Protein AF-A0A7W3ZQZ6-F1 (afdb_monomer)

Nearest PDB structures (foldseek):
  6i2p-assembly1_D  TM=9.157E-01  e=4.008E-05  Mycobacterium tuberculosis H37Rv
  8p5x-assembly1_G  TM=9.251E-01  e=1.277E-04  Corynebacterium glutamicum ATCC 13032
  3poa-assembly1_A  TM=8.250E-01  e=8.212E-05  Mycobacterium tuberculosis
  3oun-assembly1_A  TM=9.123E-01  e=4.069E-04  Mycobacterium tuberculosis H37Rv
  6ccd-assembly1_A  TM=8.185E-01  e=4.300E-04  Mycobacterium tuberculosis H37Rv

Sequence (130 aa):
IRGIHVNGRPVRRMALLRAGDAVYVDGVEMVLQGEVESLLQAPAPKNEDGSDEQQRLLRGVGGLHHGRSFTLSQARLIGRGNEADIAIDDPAFAEQHARVEVHGERVLLRDLGSADGTRVNGMAVRHCWL

Mean predicted aligned error: 6.52 Å

Radius of gyration: 17.28 Å; Cα contacts (8 Å, |Δi|>4): 259; chains: 1; bounding box: 34×30×50 Å

pLDDT: mean 89.2, std 10.04, range [53.06, 98.12]

Secondary structure (DSSP, 8-state):
--S-EETTEEPSS-----TT-EEEETTEEEEPPPP-EEESSPPPPP----------EEE--SGGGTT-EEE-SS-EEEESSTT-SEE---TTS-TT-EEEEEETTEEEEEE-S-SS-EEETTEEESEEE-

Organism: NCBI:txid2213162

Foldseek 3Di:
DAAKAWPNHGDPDDDDDFQQIWIDHPNDTDGHFDDFAADPDDDDDDPDPPPPVDWDWDQDCDDPRRGPIDTQPDKFFEFCAPPGPHHDVDPQTHNGAWIWHDDDPWIKIAGPPRPVADDDSNDGHHITID

Structure (mmCIF, N/CA/C/O backbone):
data_AF-A0A7W3ZQZ6-F1
#
_entry.id   AF-A0A7W3ZQZ6-F1
#
loop_
_atom_site.group_PDB
_atom_site.id
_atom_site.type_symbol
_atom_site.label_atom_id
_atom_site.label_alt_id
_atom_site.label_comp_id
_atom_site.label_asym_id
_atom_site.label_entity_id
_atom_site.label_seq_id
_atom_site.pdbx_PDB_ins_code
_atom_site.Cartn_x
_atom_site.Cartn_y
_atom_site.Cartn_z
_atom_site.occupancy
_atom_site.B_iso_or_equiv
_atom_site.auth_seq_id
_atom_site.auth_comp_id
_atom_site.auth_asym_id
_atom_site.auth_atom_id
_atom_site.pdbx_PDB_model_num
ATOM 1 N N . ILE A 1 1 ? 11.567 -4.544 -29.308 1.00 57.59 1 ILE A N 1
ATOM 2 C CA . ILE A 1 1 ? 10.760 -5.767 -29.074 1.00 57.59 1 ILE A CA 1
ATOM 3 C C . ILE A 1 1 ? 9.407 -5.532 -29.742 1.00 57.59 1 ILE A C 1
ATOM 5 O O . ILE A 1 1 ? 8.782 -4.535 -29.417 1.00 57.59 1 ILE A O 1
ATOM 9 N N . ARG A 1 2 ? 9.008 -6.339 -30.736 1.00 76.31 2 ARG A N 1
ATOM 10 C CA . ARG A 1 2 ? 7.692 -6.215 -31.399 1.00 76.31 2 ARG A CA 1
ATOM 11 C C . ARG A 1 2 ? 6.703 -7.157 -30.708 1.00 76.31 2 ARG A C 1
ATOM 13 O O . ARG A 1 2 ? 7.053 -8.314 -30.490 1.00 76.31 2 ARG A O 1
ATOM 20 N N . GLY A 1 3 ? 5.510 -6.674 -30.368 1.00 88.00 3 GLY A N 1
ATOM 21 C CA . GLY A 1 3 ? 4.457 -7.458 -29.710 1.00 88.00 3 GLY A CA 1
ATOM 22 C C . GLY A 1 3 ? 4.036 -6.922 -28.339 1.00 88.00 3 GLY A C 1
ATOM 23 O O . GLY A 1 3 ? 4.711 -6.081 -27.747 1.00 88.00 3 GLY A O 1
ATOM 24 N N . ILE A 1 4 ? 2.906 -7.427 -27.840 1.00 94.44 4 ILE A N 1
ATOM 25 C CA . ILE A 1 4 ? 2.294 -6.991 -26.579 1.00 94.44 4 ILE A CA 1
ATOM 26 C C . ILE A 1 4 ? 2.918 -7.750 -25.405 1.00 94.44 4 ILE A C 1
ATOM 28 O O . ILE A 1 4 ? 3.015 -8.978 -25.448 1.00 94.44 4 ILE A O 1
ATOM 32 N N . HIS A 1 5 ? 3.312 -7.038 -24.349 1.00 95.12 5 HIS A N 1
ATOM 33 C CA . HIS A 1 5 ? 3.843 -7.634 -23.118 1.00 95.12 5 HIS A CA 1
ATOM 34 C C . HIS A 1 5 ? 3.102 -7.096 -21.896 1.00 95.12 5 HIS A C 1
ATOM 36 O O . HIS A 1 5 ? 2.696 -5.942 -21.889 1.00 95.12 5 HIS A O 1
ATOM 42 N N . VAL A 1 6 ? 2.962 -7.916 -20.856 1.00 95.69 6 VAL A N 1
ATOM 43 C CA . VAL A 1 6 ? 2.450 -7.514 -19.539 1.00 95.69 6 VAL A CA 1
ATOM 44 C C . VAL A 1 6 ? 3.504 -7.871 -18.501 1.00 95.69 6 VAL A C 1
ATOM 46 O O . VAL A 1 6 ? 3.885 -9.040 -18.396 1.00 95.69 6 VAL A O 1
ATOM 49 N N . ASN A 1 7 ? 4.016 -6.880 -17.769 1.00 91.81 7 ASN A N 1
ATOM 50 C CA . ASN A 1 7 ? 5.105 -7.038 -16.795 1.00 91.81 7 ASN A CA 1
ATOM 51 C C . ASN A 1 7 ? 6.301 -7.818 -17.387 1.00 91.81 7 ASN A C 1
ATOM 53 O O . ASN A 1 7 ? 6.812 -8.770 -16.795 1.00 91.81 7 ASN A O 1
ATOM 57 N N . GLY A 1 8 ? 6.674 -7.484 -18.629 1.00 90.56 8 GLY A N 1
ATOM 58 C CA . GLY A 1 8 ? 7.753 -8.138 -19.380 1.00 90.56 8 GLY A CA 1
ATOM 59 C C . GLY A 1 8 ? 7.417 -9.515 -19.975 1.00 90.56 8 GLY A C 1
ATOM 60 O O . GLY A 1 8 ? 8.221 -10.059 -20.730 1.00 90.56 8 GLY A O 1
ATOM 61 N N . ARG A 1 9 ? 6.239 -10.092 -19.696 1.00 93.56 9 ARG A N 1
ATOM 62 C CA . ARG A 1 9 ? 5.814 -11.391 -20.249 1.00 93.56 9 ARG A CA 1
ATOM 63 C C . ARG A 1 9 ? 5.025 -11.207 -21.551 1.00 93.56 9 ARG A C 1
ATOM 65 O O . ARG A 1 9 ? 4.071 -10.433 -21.556 1.00 93.56 9 ARG A O 1
ATOM 72 N N . PRO A 1 10 ? 5.356 -11.920 -22.644 1.00 94.81 10 PRO A N 1
ATOM 73 C CA . PRO A 1 10 ? 4.657 -11.767 -23.918 1.00 94.81 10 PRO A CA 1
ATOM 74 C C . PRO A 1 10 ? 3.211 -12.276 -23.840 1.00 94.81 10 PRO A C 1
ATOM 76 O O . PRO A 1 10 ? 2.951 -13.379 -23.351 1.00 94.81 10 PRO A O 1
ATOM 79 N N . VAL A 1 11 ? 2.272 -11.503 -24.384 1.00 95.44 11 VAL A N 1
ATOM 80 C CA . VAL A 1 11 ? 0.854 -11.867 -24.488 1.00 95.44 11 VAL A CA 1
ATOM 81 C C . VAL A 1 11 ? 0.584 -12.462 -25.866 1.00 95.44 11 VAL A C 1
ATOM 83 O O . VAL A 1 11 ? 0.715 -11.788 -26.882 1.00 95.44 11 VAL A O 1
ATOM 86 N N . ARG A 1 12 ? 0.188 -13.740 -25.912 1.00 92.81 12 ARG A N 1
ATOM 87 C CA . ARG A 1 12 ? -0.085 -14.453 -27.178 1.00 92.81 12 ARG A CA 1
ATOM 88 C C . ARG A 1 12 ? -1.542 -14.383 -27.638 1.00 92.81 12 ARG A C 1
ATOM 90 O O . ARG A 1 12 ? -1.806 -14.565 -28.820 1.00 92.81 12 ARG A O 1
ATOM 97 N N . ARG A 1 13 ? -2.484 -14.185 -26.711 1.00 93.44 13 ARG A N 1
ATOM 98 C CA . ARG A 1 13 ? -3.924 -14.129 -27.012 1.00 93.44 13 ARG A CA 1
ATOM 99 C C . ARG A 1 13 ? -4.668 -13.220 -26.042 1.00 93.44 13 ARG A C 1
ATOM 101 O O . ARG A 1 13 ? -5.139 -12.166 -26.436 1.00 93.44 13 ARG A O 1
ATOM 108 N N . MET A 1 14 ? -4.761 -13.629 -24.779 1.00 94.06 14 MET A N 1
ATOM 109 C CA . MET A 1 14 ? -5.400 -12.863 -23.710 1.00 94.06 14 MET A CA 1
ATOM 110 C C . MET A 1 14 ? -4.522 -12.899 -22.465 1.00 94.06 14 MET A C 1
ATOM 112 O O . MET A 1 14 ? -3.839 -13.893 -22.212 1.00 94.06 14 MET A O 1
ATOM 116 N N . ALA A 1 15 ? -4.568 -11.819 -21.697 1.00 92.75 15 ALA A N 1
ATOM 117 C CA . ALA A 1 15 ? -3.988 -11.722 -20.370 1.00 92.75 15 ALA A CA 1
ATOM 118 C C . ALA A 1 15 ? -5.034 -11.093 -19.446 1.00 92.75 15 ALA A C 1
ATOM 120 O O . ALA A 1 15 ? -5.720 -10.152 -19.843 1.00 92.75 15 ALA A O 1
ATOM 121 N N . LEU A 1 16 ? -5.174 -11.633 -18.236 1.00 93.06 16 LEU A N 1
ATOM 122 C CA . LEU A 1 16 ? -5.940 -10.975 -17.186 1.00 93.06 16 LEU A CA 1
ATOM 123 C C . LEU A 1 16 ? -5.085 -9.834 -16.643 1.00 93.06 16 LEU A C 1
ATOM 125 O O . LEU A 1 16 ? -3.967 -10.090 -16.197 1.00 93.06 16 LEU A O 1
ATOM 129 N N . LEU A 1 17 ? -5.617 -8.617 -16.679 1.00 91.62 17 LEU A N 1
ATOM 130 C CA . LEU A 1 17 ? -4.938 -7.446 -16.146 1.00 91.62 17 LEU A CA 1
ATOM 131 C C . LEU A 1 17 ? -5.439 -7.115 -14.744 1.00 91.62 17 LEU A C 1
ATOM 133 O O . LEU A 1 17 ? -6.601 -7.345 -14.401 1.00 91.62 17 LEU A O 1
ATOM 137 N N . ARG A 1 18 ? -4.547 -6.547 -13.946 1.00 88.00 18 ARG A N 1
ATOM 138 C CA . ARG A 1 18 ? -4.819 -5.963 -12.638 1.00 88.00 18 ARG A CA 1
ATOM 139 C C . ARG A 1 18 ? -4.283 -4.542 -12.613 1.00 88.00 18 ARG A C 1
ATOM 141 O O . ARG A 1 18 ? -3.339 -4.204 -13.323 1.00 88.00 18 ARG A O 1
ATOM 148 N N . ALA A 1 19 ? -4.878 -3.712 -11.768 1.00 87.94 19 ALA A N 1
ATOM 149 C CA . ALA A 1 19 ? -4.325 -2.399 -11.501 1.00 87.94 19 ALA A CA 1
ATOM 150 C C . ALA A 1 19 ? -2.863 -2.523 -11.028 1.00 87.94 19 ALA A C 1
ATOM 152 O O . ALA A 1 19 ? -2.543 -3.364 -10.188 1.00 87.94 19 ALA A O 1
ATOM 153 N N . GLY A 1 20 ? -1.985 -1.701 -11.594 1.00 83.69 20 GLY A N 1
ATOM 154 C CA . GLY A 1 20 ? -0.536 -1.768 -11.438 1.00 83.69 20 GLY A CA 1
ATOM 155 C C . GLY A 1 20 ? 0.199 -2.524 -12.551 1.00 83.69 20 GLY A C 1
ATOM 156 O O . GLY A 1 20 ? 1.414 -2.373 -12.641 1.00 83.69 20 GLY A O 1
ATOM 157 N N . ASP A 1 21 ? -0.488 -3.287 -13.410 1.00 91.75 21 ASP A N 1
ATOM 158 C CA . ASP A 1 21 ? 0.173 -3.988 -14.517 1.00 91.75 21 ASP A CA 1
ATOM 159 C C . ASP A 1 21 ? 0.740 -3.008 -15.554 1.00 91.75 21 ASP A C 1
ATOM 161 O O . ASP A 1 21 ? 0.033 -2.125 -16.049 1.00 91.75 21 ASP A O 1
ATOM 165 N N . ALA A 1 22 ? 2.007 -3.207 -15.925 1.00 92.69 22 ALA A N 1
ATOM 166 C CA . ALA A 1 22 ? 2.663 -2.503 -17.021 1.00 92.69 22 ALA A CA 1
ATOM 167 C C . ALA A 1 22 ? 2.439 -3.257 -18.338 1.00 92.69 22 ALA A C 1
ATOM 169 O O . ALA A 1 22 ? 2.895 -4.391 -18.514 1.00 92.69 22 ALA A O 1
ATOM 170 N N . VAL A 1 23 ? 1.733 -2.624 -19.270 1.00 95.69 23 VAL A N 1
ATOM 171 C CA . VAL A 1 23 ? 1.433 -3.128 -20.609 1.00 95.69 23 VAL A CA 1
ATOM 172 C C . VAL A 1 23 ? 2.333 -2.428 -21.619 1.00 95.69 23 VAL A C 1
ATOM 174 O O . VAL A 1 23 ? 2.274 -1.213 -21.780 1.00 95.69 23 VAL A O 1
ATOM 177 N N . TYR A 1 24 ? 3.133 -3.200 -22.345 1.00 95.62 24 TYR A N 1
ATOM 178 C CA . TYR A 1 24 ? 3.987 -2.693 -23.413 1.00 95.62 24 TYR A CA 1
ATOM 179 C C . TYR A 1 24 ? 3.392 -3.024 -24.775 1.00 95.62 24 TYR A C 1
ATOM 181 O O . TYR A 1 24 ? 3.132 -4.196 -25.061 1.00 95.62 24 TYR A O 1
ATOM 189 N N . VAL A 1 25 ? 3.235 -2.015 -25.630 1.00 94.38 25 VAL A N 1
ATOM 190 C CA . VAL A 1 25 ? 2.761 -2.152 -27.014 1.00 94.38 25 VAL A CA 1
ATOM 191 C C . VAL A 1 25 ? 3.610 -1.257 -27.909 1.00 94.38 25 VAL A C 1
ATOM 193 O O . VAL A 1 25 ? 3.663 -0.052 -27.703 1.00 94.38 25 VAL A O 1
ATOM 196 N N . ASP A 1 26 ? 4.305 -1.847 -28.882 1.00 88.56 26 ASP A N 1
ATOM 197 C CA . ASP A 1 26 ? 5.079 -1.127 -29.908 1.00 88.56 26 ASP A CA 1
ATOM 198 C C . ASP A 1 26 ? 6.031 -0.036 -29.377 1.00 88.56 26 ASP A C 1
ATOM 200 O O . ASP A 1 26 ? 6.231 1.008 -29.990 1.00 88.56 26 ASP A O 1
ATO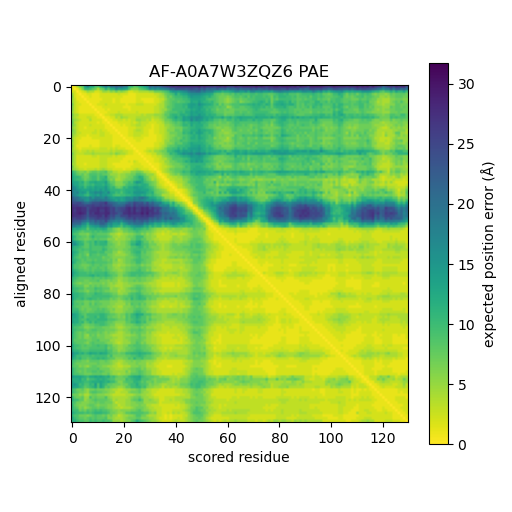M 204 N N . GLY A 1 27 ? 6.669 -0.306 -28.236 1.00 86.69 27 GLY A N 1
ATOM 205 C CA . GLY A 1 27 ? 7.623 0.608 -27.600 1.00 86.69 27 GLY A CA 1
ATOM 206 C C . GLY A 1 27 ? 6.993 1.631 -26.653 1.00 86.69 27 GLY A C 1
ATOM 207 O O . GLY A 1 27 ? 7.729 2.365 -26.004 1.00 86.69 27 GLY A O 1
ATOM 208 N N . VAL A 1 28 ? 5.665 1.647 -26.527 1.00 93.12 28 VAL A N 1
ATOM 209 C CA . VAL A 1 28 ? 4.945 2.424 -25.516 1.00 93.12 28 VAL A CA 1
ATOM 210 C C . VAL A 1 28 ? 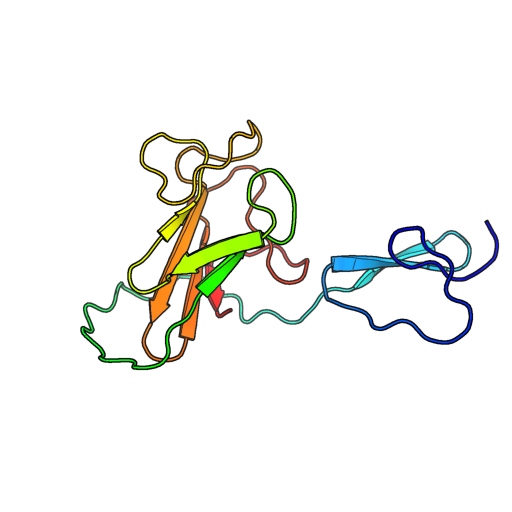4.687 1.548 -24.299 1.00 93.12 28 VAL A C 1
ATOM 212 O O . VAL A 1 28 ? 4.195 0.427 -24.427 1.00 93.12 28 VAL A O 1
ATOM 215 N N . GLU A 1 29 ? 4.997 2.075 -23.120 1.00 93.81 29 GLU A N 1
ATOM 216 C CA . GLU A 1 29 ? 4.601 1.504 -21.838 1.00 93.81 29 GLU A CA 1
ATOM 217 C C . GLU A 1 29 ? 3.360 2.233 -21.315 1.00 93.81 29 GLU A C 1
ATOM 219 O O . GLU A 1 29 ? 3.337 3.460 -21.231 1.00 93.81 29 GLU A O 1
ATOM 224 N N . MET A 1 30 ? 2.323 1.477 -20.965 1.00 94.56 30 MET A N 1
ATOM 225 C CA . MET A 1 30 ? 1.104 1.961 -20.324 1.00 94.56 30 MET A CA 1
ATOM 226 C C . MET A 1 30 ? 0.931 1.227 -19.000 1.00 94.56 30 MET A C 1
ATOM 228 O O . MET A 1 30 ? 1.007 0.004 -18.963 1.00 94.56 30 MET A O 1
ATOM 232 N N . VAL A 1 31 ? 0.648 1.946 -17.919 1.00 91.44 31 VAL A N 1
ATOM 233 C CA . VAL A 1 31 ? 0.340 1.327 -16.624 1.00 91.44 31 VAL A CA 1
ATOM 234 C C . VAL A 1 31 ? -1.167 1.323 -16.434 1.00 91.44 31 VAL A C 1
ATOM 236 O O . VAL A 1 31 ? -1.798 2.380 -16.482 1.00 91.44 31 VAL A O 1
ATOM 239 N N . LEU A 1 32 ? -1.752 0.148 -16.204 1.00 90.44 32 LEU A N 1
ATOM 240 C CA . LEU A 1 32 ? -3.170 0.052 -15.886 1.00 90.44 32 LEU A CA 1
ATOM 241 C C . LEU A 1 32 ? -3.404 0.606 -14.480 1.00 90.44 32 LEU A C 1
ATOM 243 O O . LEU A 1 32 ? -2.918 0.048 -13.500 1.00 90.44 32 LEU A O 1
ATOM 247 N N . GLN A 1 33 ? -4.166 1.686 -14.367 1.00 88.88 33 GLN A N 1
ATOM 248 C CA . GLN A 1 33 ? -4.625 2.207 -13.081 1.00 88.88 33 GLN A CA 1
ATOM 249 C C . GLN A 1 33 ? -6.054 1.732 -12.826 1.00 88.88 33 GLN A C 1
ATOM 251 O O . GLN A 1 33 ? -6.873 1.692 -13.744 1.00 88.88 33 GLN A O 1
ATOM 256 N N . GLY A 1 34 ? -6.336 1.322 -11.592 1.00 84.38 34 GLY A N 1
ATOM 257 C CA . GLY A 1 34 ? -7.699 1.028 -11.158 1.00 84.38 34 GLY A CA 1
ATOM 258 C C . GLY A 1 34 ? -8.360 2.263 -10.562 1.00 84.38 34 GLY A C 1
ATOM 259 O O . GLY A 1 34 ? -7.694 3.243 -10.237 1.00 84.38 34 GLY A O 1
ATOM 260 N N . GLU A 1 35 ? -9.673 2.194 -10.385 1.00 84.75 35 GLU A N 1
ATOM 261 C CA . GLU A 1 35 ? -10.410 3.218 -9.654 1.00 84.75 35 GLU A CA 1
ATOM 262 C C . GLU A 1 35 ? -10.104 3.118 -8.152 1.00 84.75 35 GLU A C 1
ATOM 264 O O . GLU A 1 35 ? -9.877 2.028 -7.611 1.00 84.75 35 GLU A O 1
ATOM 269 N N . VAL A 1 36 ? -10.054 4.270 -7.486 1.00 86.19 36 VAL A N 1
ATOM 270 C CA . VAL A 1 36 ? -9.902 4.372 -6.034 1.00 86.19 36 VAL A CA 1
ATOM 271 C C . VAL A 1 36 ? -10.796 5.496 -5.542 1.00 86.19 36 VAL A C 1
ATOM 273 O O . VAL A 1 36 ? -10.702 6.628 -6.021 1.00 86.19 36 VAL A O 1
ATOM 276 N N . GLU A 1 37 ? -11.617 5.199 -4.540 1.00 89.75 37 GLU A N 1
ATOM 277 C CA . GLU A 1 37 ? -12.405 6.204 -3.832 1.00 89.75 37 GLU A CA 1
ATOM 278 C C . GLU A 1 37 ? -11.496 6.960 -2.850 1.00 89.75 37 GLU A C 1
ATOM 280 O O . GLU A 1 37 ? -11.401 6.647 -1.659 1.00 89.75 37 GLU A O 1
ATOM 285 N N . SER A 1 38 ? -10.744 7.917 -3.397 1.00 86.62 38 SER A N 1
ATOM 286 C CA . SER A 1 38 ? -9.823 8.772 -2.648 1.00 86.62 38 SER A CA 1
ATOM 287 C C . SER A 1 38 ? -10.578 9.805 -1.812 1.00 86.62 38 SER A C 1
ATOM 289 O O . SER A 1 38 ? -11.597 10.354 -2.230 1.00 86.62 38 SER A O 1
ATOM 291 N N . LEU A 1 39 ? -10.049 10.099 -0.630 1.00 86.62 39 LEU A N 1
ATOM 292 C CA . LEU A 1 39 ? -10.611 11.027 0.339 1.00 86.62 39 LEU A CA 1
ATOM 293 C C . LEU A 1 39 ? -9.616 12.161 0.591 1.00 86.62 39 LEU A C 1
ATOM 295 O O . LEU A 1 39 ? -8.444 11.928 0.891 1.00 86.62 39 LEU A O 1
ATOM 299 N N . LEU A 1 40 ? -10.096 13.405 0.532 1.00 83.56 40 LEU A N 1
ATOM 300 C CA . LEU A 1 40 ? -9.286 14.580 0.881 1.00 83.56 40 LEU A CA 1
ATOM 301 C C . LEU A 1 40 ? -8.910 14.589 2.368 1.00 83.56 40 LEU A C 1
ATOM 303 O O . LEU A 1 40 ? -7.803 14.983 2.732 1.00 83.56 40 LEU A O 1
ATOM 307 N N . GLN A 1 41 ? -9.830 14.133 3.217 1.00 83.25 41 GLN A N 1
ATOM 308 C CA . GLN A 1 41 ? -9.646 14.014 4.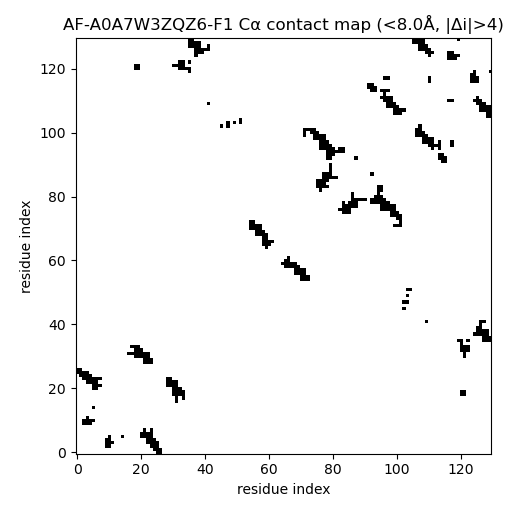654 1.00 83.25 41 GLN A CA 1
ATOM 309 C C . GLN A 1 41 ? -10.203 12.673 5.115 1.00 83.25 41 GLN A C 1
ATOM 311 O O . GLN A 1 41 ? -11.305 12.279 4.733 1.00 83.25 41 GLN A O 1
ATOM 316 N N . ALA A 1 42 ? -9.432 11.966 5.933 1.00 81.19 42 ALA A N 1
ATOM 317 C CA . ALA A 1 42 ? -9.892 10.714 6.497 1.00 81.19 42 ALA A CA 1
ATOM 318 C C . ALA A 1 42 ? -10.993 10.965 7.550 1.00 81.19 42 ALA A C 1
ATOM 320 O O . ALA A 1 42 ? -10.875 11.917 8.330 1.00 81.19 42 ALA A O 1
ATOM 321 N N . PRO A 1 43 ? -12.031 10.111 7.619 1.00 83.00 43 PRO A N 1
ATOM 322 C CA . PRO A 1 43 ? -13.061 10.199 8.646 1.00 83.00 43 PRO A CA 1
ATOM 323 C C . PRO A 1 43 ? -12.458 10.208 10.054 1.00 83.00 43 PRO A C 1
ATOM 325 O O . PRO A 1 43 ? -11.392 9.621 10.299 1.00 83.00 43 PRO A O 1
ATOM 328 N N . ALA A 1 44 ? -13.153 10.847 10.997 1.00 78.12 44 ALA A N 1
ATOM 329 C CA . ALA A 1 44 ? -12.810 10.727 12.409 1.00 78.12 44 ALA A CA 1
ATOM 330 C C . ALA A 1 44 ? -12.774 9.238 12.810 1.00 78.12 44 ALA A C 1
ATOM 332 O O . ALA A 1 44 ? -13.550 8.447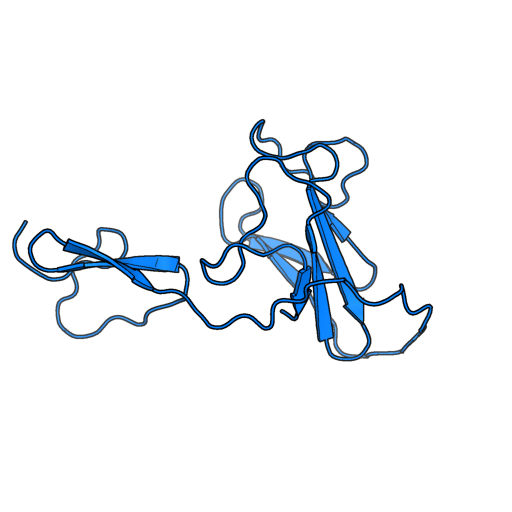 12.264 1.00 78.12 44 ALA A O 1
ATOM 333 N N . PRO A 1 45 ? -11.868 8.828 13.714 1.00 68.75 45 PRO A N 1
ATOM 334 C CA . PRO A 1 45 ? -11.874 7.464 14.224 1.00 68.75 45 PRO A CA 1
ATOM 335 C C . PRO A 1 45 ? -13.248 7.172 14.834 1.00 68.75 45 PRO A C 1
ATOM 337 O O . PRO A 1 45 ? -13.707 7.887 15.726 1.00 68.75 45 PRO A O 1
ATOM 340 N N . LYS A 1 46 ? -13.925 6.147 14.318 1.00 66.06 46 LYS A N 1
ATOM 341 C CA . LYS A 1 46 ? -15.144 5.627 14.925 1.00 66.06 46 LYS A CA 1
ATOM 342 C C . LYS A 1 46 ? -14.736 4.638 16.009 1.00 66.06 46 LYS A C 1
ATOM 344 O O . LYS A 1 46 ? -14.141 3.608 15.708 1.00 66.06 46 LYS A O 1
ATOM 349 N N . ASN A 1 47 ? -15.075 4.947 17.258 1.00 56.66 47 ASN A N 1
ATOM 350 C CA . ASN A 1 47 ? -15.072 3.978 18.353 1.00 56.66 47 ASN A CA 1
ATOM 351 C C . ASN A 1 47 ? -16.321 3.101 18.203 1.00 56.66 47 ASN A C 1
ATOM 353 O O . ASN A 1 47 ? -17.260 3.208 18.985 1.00 56.66 47 ASN A O 1
ATOM 357 N N . GLU A 1 48 ? -16.399 2.335 17.123 1.00 58.19 48 GLU A N 1
ATOM 358 C CA . GLU A 1 48 ? -17.479 1.378 16.932 1.00 58.19 48 GLU A CA 1
ATOM 359 C C . GLU A 1 48 ? -16.883 -0.008 17.163 1.00 58.19 48 GLU A C 1
ATOM 361 O O . GLU A 1 48 ? -16.207 -0.552 16.291 1.00 58.19 48 GLU A O 1
ATOM 366 N N . ASP A 1 49 ? -17.155 -0.569 18.347 1.00 53.38 49 ASP A N 1
ATOM 367 C CA . ASP A 1 49 ? -17.133 -2.013 18.608 1.00 53.38 49 ASP A CA 1
ATOM 368 C C . ASP A 1 49 ? -18.252 -2.662 17.771 1.00 53.38 49 ASP A C 1
ATOM 370 O O . ASP A 1 49 ? -19.248 -3.178 18.274 1.00 53.38 49 ASP A O 1
ATOM 374 N N . GLY A 1 50 ? -18.151 -2.538 16.449 1.00 53.19 50 GLY A N 1
ATOM 375 C CA . GLY A 1 50 ? -18.998 -3.252 15.518 1.00 53.19 50 GLY A CA 1
ATOM 376 C C . GLY A 1 50 ? -18.498 -4.682 15.473 1.00 53.19 50 GLY A C 1
ATOM 377 O O . GLY A 1 50 ? -17.377 -4.925 15.030 1.00 53.19 50 GLY A O 1
ATOM 378 N N . SER A 1 51 ? -19.319 -5.625 15.931 1.00 53.06 51 SER A N 1
ATOM 379 C CA . SER A 1 51 ? -19.129 -7.057 15.706 1.00 53.06 51 SER A CA 1
ATOM 380 C C . SER A 1 51 ? -19.306 -7.363 14.215 1.00 53.06 51 SER A C 1
ATOM 382 O O . SER A 1 51 ? -20.283 -7.989 13.810 1.00 53.06 51 SER A O 1
ATOM 384 N N . ASP A 1 52 ? -18.410 -6.852 13.377 1.00 56.72 52 ASP A N 1
ATOM 385 C CA . ASP A 1 52 ? -18.334 -7.261 11.987 1.00 56.72 52 ASP A CA 1
ATOM 386 C C . ASP A 1 52 ? -17.728 -8.672 12.002 1.00 56.72 52 ASP A C 1
ATOM 388 O O . ASP A 1 52 ? -16.526 -8.859 12.205 1.00 56.72 52 ASP A O 1
ATOM 392 N N . GLU A 1 53 ? -18.583 -9.693 11.882 1.00 63.19 53 GLU A N 1
ATOM 393 C CA . GLU A 1 53 ? -18.168 -11.104 11.809 1.00 63.19 53 GLU A CA 1
ATOM 394 C C . GLU A 1 53 ? -17.263 -11.365 10.590 1.00 63.19 53 GLU A C 1
ATOM 396 O O . GLU A 1 53 ? -16.582 -12.393 10.503 1.00 63.19 53 GLU A O 1
ATOM 401 N N . GLN A 1 54 ? -17.220 -10.417 9.647 1.00 74.00 54 GLN A N 1
ATOM 402 C CA . GLN A 1 54 ? -16.394 -10.471 8.459 1.00 74.00 54 GLN A CA 1
ATOM 403 C C . GLN A 1 54 ? -14.909 -10.281 8.812 1.00 74.00 54 GLN A C 1
ATOM 405 O O . GLN A 1 54 ? -14.367 -9.174 8.843 1.00 74.00 54 GLN A O 1
ATOM 410 N N . GLN A 1 55 ? -14.195 -11.390 9.011 1.00 82.12 55 GLN A N 1
ATOM 411 C CA . GLN A 1 55 ? -12.743 -11.353 9.170 1.00 82.12 55 GLN A CA 1
ATOM 412 C C . GLN A 1 55 ? -12.063 -10.877 7.879 1.00 82.12 55 GLN A C 1
ATOM 414 O O . GLN A 1 55 ? -11.957 -11.611 6.895 1.00 82.12 55 GLN A O 1
ATOM 419 N N . ARG A 1 56 ? -11.559 -9.639 7.893 1.00 91.06 56 ARG A N 1
ATOM 420 C CA . ARG A 1 56 ? -10.713 -9.089 6.827 1.00 91.06 56 ARG A CA 1
ATOM 421 C C . ARG A 1 56 ? -9.239 -9.324 7.138 1.00 91.06 56 ARG A C 1
ATOM 423 O O . ARG A 1 56 ? -8.794 -9.213 8.283 1.00 91.06 56 ARG A O 1
ATOM 430 N N . LEU A 1 57 ? -8.468 -9.622 6.097 1.00 94.81 57 LEU A N 1
ATOM 431 C CA . LEU A 1 57 ? -7.028 -9.834 6.190 1.00 94.81 57 LEU A CA 1
ATOM 432 C C . LEU A 1 57 ? -6.284 -9.046 5.116 1.00 94.81 57 LEU A C 1
ATOM 434 O O . LEU A 1 57 ? -6.738 -8.939 3.979 1.00 94.81 57 LEU A O 1
ATOM 438 N N . LEU A 1 58 ? -5.113 -8.538 5.484 1.00 95.75 58 LEU A N 1
ATOM 439 C CA . LEU A 1 58 ? -4.135 -7.973 4.566 1.00 95.75 58 LEU A CA 1
ATOM 440 C C . LEU A 1 58 ? -3.079 -9.038 4.269 1.00 95.75 58 LEU A C 1
ATOM 442 O O . LEU A 1 58 ? -2.420 -9.528 5.187 1.00 95.75 58 LEU A O 1
ATOM 446 N N . ARG A 1 59 ? -2.910 -9.409 2.997 1.00 96.19 59 ARG A N 1
ATOM 447 C CA . ARG A 1 59 ? -1.966 -10.455 2.584 1.00 96.19 59 ARG A CA 1
ATOM 448 C C . ARG A 1 59 ? -0.780 -9.872 1.829 1.00 96.19 59 ARG A C 1
ATOM 450 O O . ARG A 1 59 ? -0.956 -9.197 0.819 1.00 96.19 59 ARG A O 1
ATOM 457 N N . GLY A 1 60 ? 0.430 -10.213 2.263 1.00 95.38 60 GLY A N 1
ATOM 458 C CA . GLY A 1 60 ? 1.646 -9.903 1.523 1.00 95.38 60 GLY A CA 1
ATOM 459 C C . GLY A 1 60 ? 1.736 -10.750 0.254 1.00 95.38 60 GLY A C 1
ATOM 460 O O . GLY A 1 60 ? 1.714 -11.982 0.303 1.00 95.38 60 GLY A O 1
ATOM 461 N N . VAL A 1 61 ? 1.830 -10.098 -0.903 1.00 92.50 61 VAL A N 1
ATOM 462 C CA . VAL A 1 61 ? 1.926 -10.772 -2.212 1.00 92.50 61 VAL A CA 1
ATOM 463 C C . VAL A 1 61 ? 3.360 -10.858 -2.742 1.00 92.50 61 VAL A C 1
ATOM 465 O O . VAL A 1 61 ? 3.609 -11.574 -3.709 1.00 92.50 61 VAL A O 1
ATOM 468 N N . GLY A 1 62 ? 4.323 -10.209 -2.085 1.00 88.00 62 GLY A N 1
ATOM 469 C CA . GLY A 1 62 ? 5.733 -10.180 -2.475 1.00 88.00 62 GLY A CA 1
ATOM 470 C C . GLY A 1 62 ? 6.644 -9.735 -1.329 1.00 88.00 62 GLY A C 1
ATOM 471 O O . GLY A 1 62 ? 6.169 -9.458 -0.226 1.00 88.00 62 GLY A O 1
ATOM 472 N N . GLY A 1 63 ? 7.950 -9.688 -1.602 1.00 89.19 63 GLY A N 1
ATOM 473 C CA . GLY A 1 63 ? 8.973 -9.298 -0.627 1.00 89.19 63 GLY A CA 1
ATOM 474 C C . GLY A 1 63 ? 9.038 -10.215 0.600 1.00 89.19 63 GLY A C 1
ATOM 475 O O . GLY A 1 63 ? 8.582 -11.360 0.568 1.00 89.19 63 GLY A O 1
ATOM 476 N N . LEU A 1 64 ? 9.576 -9.686 1.702 1.00 90.94 64 LEU A N 1
ATOM 477 C CA . LEU A 1 64 ? 9.766 -10.400 2.973 1.00 90.94 64 LEU A CA 1
ATOM 478 C C . LEU A 1 64 ? 8.455 -10.925 3.591 1.00 90.94 64 LEU A C 1
ATOM 480 O O . LEU A 1 64 ? 8.458 -11.886 4.361 1.00 90.94 64 LEU A O 1
ATOM 484 N N . HIS A 1 65 ? 7.319 -10.318 3.242 1.00 93.56 65 HIS A N 1
ATOM 485 C CA . HIS A 1 65 ? 6.005 -10.702 3.757 1.00 93.56 65 HIS A CA 1
ATOM 486 C C . HIS A 1 65 ? 5.196 -11.579 2.799 1.00 93.56 65 HIS A C 1
ATOM 488 O O . HIS A 1 65 ? 4.016 -11.814 3.060 1.00 93.56 65 HIS A O 1
ATOM 494 N N . HIS A 1 66 ? 5.789 -12.082 1.712 1.00 95.12 66 HIS A N 1
ATOM 495 C CA . HIS A 1 66 ? 5.082 -12.942 0.766 1.00 95.12 66 HIS A CA 1
ATOM 496 C C . HIS A 1 66 ? 4.388 -14.117 1.477 1.00 95.12 66 HIS A C 1
ATOM 498 O O . HIS A 1 66 ? 4.996 -14.865 2.240 1.00 95.12 66 HIS A O 1
ATOM 504 N N . GLY A 1 67 ? 3.088 -14.272 1.228 1.00 94.88 67 GLY A N 1
ATOM 505 C CA . GLY A 1 67 ? 2.257 -15.326 1.804 1.00 94.88 67 GLY A CA 1
ATOM 506 C C . GLY A 1 67 ? 1.777 -15.065 3.234 1.00 94.88 67 GLY A C 1
ATOM 507 O O . GLY A 1 67 ? 0.807 -15.700 3.651 1.00 94.88 67 GLY A O 1
ATOM 508 N N . ARG A 1 68 ? 2.377 -14.114 3.964 1.00 96.50 68 ARG A N 1
ATOM 509 C CA . ARG A 1 68 ? 1.936 -13.737 5.314 1.00 96.50 68 ARG A CA 1
ATOM 510 C C . ARG A 1 68 ? 0.607 -12.994 5.243 1.00 96.50 68 ARG A C 1
ATOM 512 O O . ARG A 1 68 ? 0.373 -12.213 4.322 1.00 96.50 68 ARG A O 1
ATOM 519 N N . SER A 1 69 ? -0.252 -13.245 6.223 1.00 96.75 69 SER A N 1
ATOM 520 C CA . SER A 1 69 ? -1.550 -12.584 6.355 1.00 96.75 69 SER A CA 1
ATOM 521 C C . SER A 1 69 ? -1.650 -11.927 7.724 1.00 96.75 69 SER A C 1
ATOM 523 O O . SER A 1 69 ? -1.274 -12.529 8.728 1.00 96.75 69 SER A O 1
ATOM 525 N N . PHE A 1 70 ? -2.155 -10.701 7.750 1.00 95.56 70 PHE A N 1
ATOM 526 C CA . PHE A 1 70 ? -2.362 -9.906 8.952 1.00 95.56 70 PHE A CA 1
ATOM 527 C C . PHE A 1 70 ? -3.856 -9.671 9.113 1.00 95.56 70 PHE A C 1
ATOM 529 O O . PHE A 1 70 ? -4.503 -9.159 8.200 1.00 95.56 70 PHE A O 1
ATOM 536 N N . THR A 1 71 ? -4.420 -10.055 10.254 1.00 94.69 71 THR A N 1
ATOM 537 C CA . THR A 1 71 ? -5.827 -9.777 10.541 1.00 94.69 71 THR A CA 1
ATOM 538 C C . THR A 1 71 ? -6.028 -8.281 10.766 1.00 94.69 71 THR A C 1
ATOM 540 O O . THR A 1 71 ? -5.234 -7.627 11.453 1.00 94.69 71 THR A O 1
ATOM 543 N N . LEU A 1 72 ? -7.116 -7.755 10.205 1.00 92.88 72 LEU A N 1
ATOM 544 C CA . LEU A 1 72 ? -7.561 -6.373 10.387 1.00 92.88 72 LEU A CA 1
ATOM 545 C C . LEU A 1 72 ? -8.626 -6.269 11.492 1.00 92.88 72 LEU A C 1
ATOM 547 O O . LEU A 1 72 ? -9.537 -5.457 11.408 1.00 92.88 72 LEU A O 1
ATOM 551 N N . SER A 1 73 ? -8.511 -7.101 12.534 1.00 88.62 73 SER A N 1
ATOM 552 C CA . SER A 1 73 ? -9.373 -7.050 13.728 1.00 88.62 73 SER A CA 1
ATOM 553 C C . SER A 1 73 ? -9.114 -5.817 14.599 1.00 88.62 73 SER A C 1
ATOM 555 O O . SER A 1 73 ? -9.898 -5.492 15.478 1.00 88.62 73 SER A O 1
ATOM 557 N N . GLN A 1 74 ? -7.982 -5.159 14.373 1.00 89.81 74 GLN A N 1
ATOM 558 C CA . GLN A 1 74 ? -7.630 -3.853 14.901 1.00 89.81 74 GLN A CA 1
ATOM 559 C C . GLN A 1 74 ? -6.889 -3.092 13.806 1.00 89.81 74 GLN A C 1
ATOM 561 O O . GLN A 1 74 ? -6.383 -3.695 12.852 1.00 89.81 74 GLN A O 1
ATOM 566 N N . ALA A 1 75 ? -6.805 -1.774 13.953 1.00 93.19 75 ALA A N 1
ATOM 567 C CA . ALA A 1 75 ? -6.001 -0.964 13.056 1.00 93.19 75 ALA A CA 1
ATOM 568 C C . ALA A 1 75 ? -4.534 -1.425 13.069 1.00 93.19 75 ALA A C 1
ATOM 570 O O . ALA A 1 75 ? -3.992 -1.743 14.125 1.00 93.19 75 ALA A O 1
ATOM 571 N N . ARG A 1 76 ? -3.903 -1.447 11.894 1.00 96.75 76 ARG A N 1
ATOM 572 C CA . ARG A 1 76 ? -2.507 -1.849 11.703 1.00 96.75 76 ARG A CA 1
ATOM 573 C C . ARG A 1 76 ? -1.681 -0.679 11.208 1.00 96.75 76 ARG A C 1
ATOM 575 O O . ARG A 1 76 ? -2.027 -0.061 10.200 1.00 96.75 76 ARG A O 1
ATOM 582 N N . LEU A 1 77 ? -0.590 -0.398 11.906 1.00 98.12 77 LEU A N 1
ATOM 583 C CA . LEU A 1 77 ? 0.440 0.536 11.483 1.00 98.12 77 LEU A CA 1
ATOM 584 C C . LEU A 1 77 ? 1.473 -0.181 10.604 1.00 98.12 77 LEU A C 1
ATOM 586 O O . LEU A 1 77 ? 2.024 -1.215 10.976 1.00 98.12 77 LEU A O 1
ATOM 590 N N . ILE A 1 78 ? 1.739 0.391 9.436 1.00 97.88 78 ILE A N 1
ATOM 591 C CA . ILE A 1 78 ? 2.746 -0.056 8.476 1.00 97.88 78 ILE A CA 1
ATOM 592 C C . ILE A 1 78 ? 3.854 0.995 8.446 1.00 97.88 78 ILE A C 1
ATOM 594 O O . ILE A 1 78 ? 3.580 2.192 8.333 1.00 97.88 78 ILE A O 1
ATOM 598 N N . GLY A 1 79 ? 5.108 0.564 8.515 1.00 97.19 79 GLY A N 1
ATOM 599 C CA . GLY A 1 79 ? 6.264 1.456 8.461 1.00 97.19 79 GLY A CA 1
ATOM 600 C C . GLY A 1 79 ? 7.559 0.725 8.781 1.00 97.19 79 GLY A C 1
ATOM 601 O O . GLY A 1 79 ? 7.541 -0.470 9.062 1.00 97.19 79 GLY A O 1
ATOM 602 N N . ARG A 1 80 ? 8.686 1.439 8.745 1.00 96.38 80 ARG A N 1
ATOM 603 C CA . ARG A 1 80 ? 10.000 0.879 9.118 1.00 96.38 80 ARG A CA 1
ATOM 604 C C . ARG A 1 80 ? 10.327 1.006 10.610 1.00 96.38 80 ARG A C 1
ATOM 606 O O . ARG A 1 80 ? 11.355 0.510 11.055 1.00 96.38 80 ARG A O 1
ATOM 613 N N . GLY A 1 81 ? 9.521 1.758 11.362 1.00 95.88 81 GLY A N 1
ATOM 614 C CA . GLY A 1 81 ? 9.760 2.032 12.777 1.00 95.88 81 GLY A CA 1
ATOM 615 C C . GLY A 1 81 ? 9.414 0.839 13.665 1.00 95.88 81 GLY A C 1
ATOM 616 O O . GLY A 1 81 ? 8.593 0.001 13.305 1.00 95.88 81 GLY A O 1
ATOM 617 N N . ASN A 1 82 ? 9.994 0.800 14.8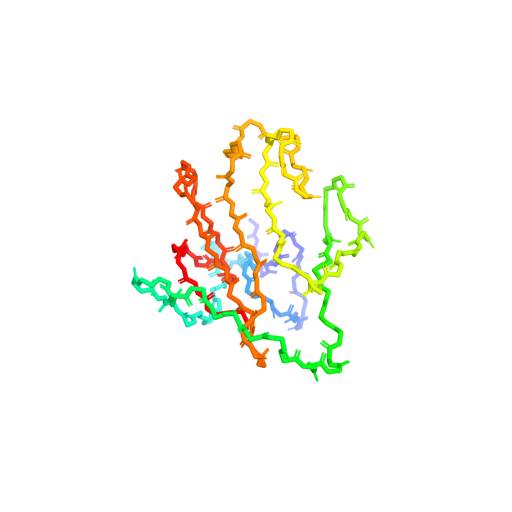65 1.00 95.44 82 ASN A N 1
ATOM 618 C CA . ASN A 1 82 ? 9.770 -0.288 15.828 1.00 95.44 82 ASN A CA 1
ATOM 619 C C . ASN A 1 82 ? 8.319 -0.377 16.334 1.00 95.44 82 ASN A C 1
ATOM 621 O O . ASN A 1 82 ? 7.899 -1.433 16.792 1.00 95.44 82 ASN A O 1
ATOM 625 N N . GLU A 1 83 ? 7.559 0.714 16.231 1.00 95.44 83 GLU A N 1
ATOM 626 C CA . GLU A 1 83 ? 6.142 0.776 16.609 1.00 95.44 83 GLU A CA 1
ATOM 627 C C . GLU A 1 83 ? 5.205 0.195 15.532 1.00 95.44 83 GLU A C 1
ATOM 629 O O . GLU A 1 83 ? 3.999 0.094 15.752 1.00 95.44 83 GLU A O 1
ATOM 634 N N . ALA A 1 84 ? 5.716 -0.154 14.344 1.00 97.44 84 ALA A N 1
ATOM 635 C CA . ALA A 1 84 ? 4.893 -0.680 13.261 1.00 97.44 84 ALA A CA 1
ATOM 636 C C . ALA A 1 84 ? 4.427 -2.118 13.549 1.00 97.44 84 ALA A C 1
ATOM 638 O O . ALA A 1 84 ? 5.238 -3.023 13.742 1.00 97.44 84 ALA A O 1
ATOM 639 N N . ASP A 1 85 ? 3.114 -2.358 13.471 1.00 97.50 85 ASP A N 1
ATOM 640 C CA . ASP A 1 85 ? 2.537 -3.710 13.491 1.00 97.50 85 ASP A CA 1
ATOM 641 C C . ASP A 1 85 ? 3.045 -4.567 12.322 1.00 97.50 85 ASP A C 1
ATOM 643 O O . ASP A 1 85 ? 3.218 -5.784 12.432 1.00 97.50 85 ASP A O 1
ATOM 647 N N . ILE A 1 86 ? 3.228 -3.921 11.169 1.00 97.06 86 ILE A N 1
ATOM 648 C CA . ILE A 1 86 ? 3.735 -4.514 9.937 1.00 97.06 86 ILE A CA 1
ATOM 649 C C . ILE A 1 86 ? 5.006 -3.756 9.565 1.00 97.06 86 ILE A C 1
ATOM 651 O O . ILE A 1 86 ? 4.975 -2.766 8.830 1.00 97.06 86 ILE A O 1
ATOM 655 N N . ALA A 1 87 ? 6.121 -4.229 10.116 1.00 96.38 87 ALA A N 1
ATOM 656 C CA . ALA A 1 87 ? 7.435 -3.658 9.875 1.00 96.38 87 ALA A CA 1
ATOM 657 C C . ALA A 1 87 ? 7.912 -3.948 8.445 1.00 96.38 87 ALA A C 1
ATOM 659 O O . ALA A 1 87 ? 8.008 -5.112 8.061 1.00 96.38 87 ALA A O 1
ATOM 660 N N . ILE A 1 88 ? 8.240 -2.901 7.686 1.00 94.81 88 ILE A N 1
ATOM 661 C CA . ILE A 1 88 ? 8.866 -2.987 6.362 1.00 94.81 88 ILE A CA 1
ATOM 662 C C . ILE A 1 88 ? 10.300 -2.467 6.474 1.00 94.81 88 ILE A C 1
ATOM 664 O O . ILE A 1 88 ? 10.512 -1.278 6.697 1.00 94.81 88 ILE A O 1
ATOM 668 N N . ASP A 1 89 ? 11.278 -3.359 6.325 1.00 91.56 89 ASP A N 1
ATOM 669 C CA . ASP A 1 89 ? 12.707 -3.027 6.384 1.00 91.56 89 ASP A CA 1
ATOM 670 C C . ASP A 1 89 ? 13.196 -2.468 5.037 1.00 91.56 89 ASP A C 1
ATOM 672 O O . ASP A 1 89 ? 13.863 -3.146 4.256 1.00 91.56 89 ASP A O 1
ATOM 676 N N . ASP A 1 90 ? 12.761 -1.247 4.728 1.00 91.62 90 ASP A N 1
ATOM 677 C CA . ASP A 1 90 ? 13.147 -0.512 3.525 1.00 91.62 90 ASP A CA 1
ATOM 678 C C . ASP A 1 90 ? 13.296 0.989 3.856 1.00 91.62 90 ASP A C 1
ATOM 680 O O . ASP A 1 90 ? 12.362 1.590 4.400 1.00 91.62 90 ASP A O 1
ATOM 684 N N . PRO A 1 91 ? 14.442 1.627 3.541 1.00 91.25 91 PRO A N 1
ATOM 685 C CA . PRO A 1 91 ? 14.651 3.058 3.75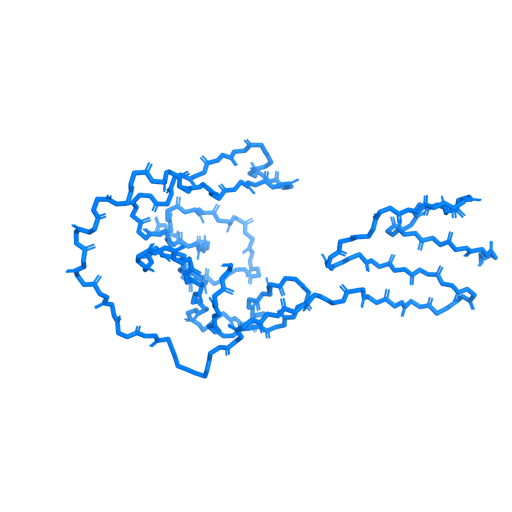9 1.00 91.25 91 PRO A CA 1
ATOM 686 C C . PRO A 1 91 ? 13.634 3.980 3.070 1.00 91.25 91 PRO A C 1
ATOM 688 O O . PRO A 1 91 ? 13.451 5.106 3.532 1.00 91.25 91 PRO A O 1
ATOM 691 N N . ALA A 1 92 ? 12.972 3.527 1.999 1.00 90.94 92 ALA A N 1
ATOM 692 C CA . ALA A 1 92 ? 11.898 4.263 1.325 1.00 90.94 92 ALA A CA 1
ATOM 693 C C . ALA A 1 92 ? 10.625 4.387 2.189 1.00 90.94 92 ALA A C 1
ATOM 695 O O . ALA A 1 92 ? 9.772 5.250 1.969 1.00 90.94 92 ALA A O 1
ATOM 696 N N . PHE A 1 93 ? 10.473 3.544 3.216 1.00 94.31 93 PHE A N 1
ATOM 697 C CA . PHE A 1 93 ? 9.344 3.622 4.135 1.00 94.31 93 PHE A CA 1
ATOM 698 C C . PHE A 1 93 ? 9.613 4.625 5.265 1.00 94.31 93 PHE A C 1
ATOM 700 O O . PHE A 1 93 ? 10.692 4.686 5.853 1.00 94.31 93 PHE A O 1
ATOM 707 N N . ALA A 1 94 ? 8.592 5.406 5.627 1.00 96.25 94 ALA A N 1
ATOM 708 C CA . ALA A 1 94 ? 8.634 6.234 6.826 1.00 96.25 94 ALA A CA 1
ATOM 709 C C . ALA A 1 94 ? 8.504 5.358 8.083 1.00 96.25 94 ALA A C 1
ATOM 711 O O . ALA A 1 94 ? 8.033 4.218 8.021 1.00 96.25 94 ALA A O 1
ATOM 712 N N . GLU A 1 95 ? 8.903 5.888 9.241 1.00 96.06 95 GLU A N 1
ATOM 713 C CA . GLU A 1 95 ? 8.788 5.167 10.520 1.00 96.06 95 GLU A CA 1
ATOM 714 C C . GLU A 1 95 ? 7.342 4.773 10.812 1.00 96.06 95 GLU A C 1
ATOM 716 O O . GLU A 1 95 ? 7.071 3.631 11.176 1.00 96.06 95 GLU A O 1
ATOM 721 N N . GLN A 1 96 ? 6.426 5.704 10.547 1.00 97.19 96 GLN A N 1
ATOM 722 C CA . GLN A 1 96 ? 4.986 5.503 10.496 1.00 97.19 96 GLN A CA 1
ATOM 723 C C . GLN A 1 96 ? 4.537 5.900 9.086 1.00 97.19 96 GLN A C 1
ATOM 725 O O . GLN A 1 96 ? 4.396 7.083 8.797 1.00 97.19 96 GLN A O 1
ATOM 730 N N . HIS A 1 97 ? 4.409 4.936 8.174 1.00 97.38 97 HIS A N 1
ATOM 731 C CA . HIS A 1 97 ? 4.156 5.215 6.756 1.00 97.38 97 HIS A CA 1
ATOM 732 C C . HIS A 1 97 ? 2.65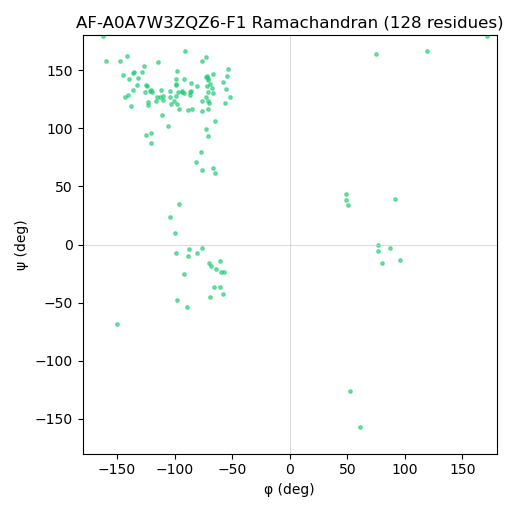8 5.296 6.464 1.00 97.38 97 HIS A C 1
ATOM 734 O O . HIS A 1 97 ? 2.175 6.297 5.939 1.00 97.38 97 HIS A O 1
ATOM 740 N N . ALA A 1 98 ? 1.911 4.260 6.839 1.00 97.69 98 ALA A N 1
ATOM 741 C CA . ALA A 1 98 ? 0.474 4.208 6.620 1.00 97.69 98 ALA A CA 1
ATOM 742 C C . ALA A 1 98 ? -0.242 3.433 7.724 1.00 97.69 98 ALA A C 1
ATOM 744 O O . ALA A 1 98 ? 0.339 2.581 8.393 1.00 97.69 98 ALA A O 1
ATOM 745 N N . ARG A 1 99 ? -1.534 3.699 7.887 1.00 97.00 99 ARG A N 1
ATOM 746 C CA . ARG A 1 99 ? -2.430 2.978 8.788 1.00 97.00 99 ARG A CA 1
ATOM 747 C C . ARG A 1 99 ? -3.576 2.374 7.992 1.00 97.00 99 ARG A C 1
ATOM 749 O O . ARG A 1 99 ? -4.190 3.061 7.178 1.00 97.00 99 ARG A O 1
ATOM 756 N N . VAL A 1 100 ? -3.864 1.103 8.244 1.00 96.69 100 VAL A N 1
ATOM 757 C CA . VAL A 1 100 ? -5.023 0.396 7.688 1.00 96.69 100 VAL A CA 1
ATOM 758 C C . VAL A 1 100 ? -5.977 0.082 8.824 1.00 96.69 100 VAL A C 1
ATOM 760 O O . VAL A 1 100 ? -5.571 -0.496 9.830 1.00 96.69 100 VAL A O 1
ATOM 763 N N . GLU A 1 101 ? -7.239 0.458 8.686 1.00 93.12 101 GLU A N 1
ATOM 764 C CA . GLU A 1 101 ? -8.233 0.321 9.747 1.00 93.12 101 GLU A CA 1
ATOM 765 C C . GLU A 1 101 ? -9.611 -0.011 9.180 1.00 93.12 101 GLU A C 1
ATOM 767 O O . GLU A 1 101 ? -9.979 0.422 8.091 1.00 93.12 101 GLU A O 1
ATOM 772 N N . VAL A 1 102 ? -10.378 -0.804 9.920 1.00 91.31 102 VAL A N 1
ATOM 773 C CA . VAL A 1 102 ? -11.748 -1.165 9.551 1.00 91.31 102 VAL A CA 1
ATOM 774 C C . VAL A 1 102 ? -12.711 -0.100 10.078 1.00 91.31 102 VAL A C 1
ATOM 776 O O . VAL A 1 102 ? -12.621 0.291 11.237 1.00 91.31 102 VAL A O 1
ATOM 779 N N . HIS A 1 103 ? -13.616 0.378 9.221 1.00 87.69 103 HIS A N 1
ATOM 780 C CA . HIS A 1 103 ? -14.712 1.296 9.557 1.00 87.69 103 HIS A CA 1
ATOM 781 C C . HIS A 1 103 ? -16.026 0.665 9.101 1.00 87.69 103 HIS A C 1
ATOM 783 O O . HIS A 1 103 ? -16.405 0.789 7.933 1.00 87.69 103 HIS A O 1
ATOM 789 N N . GLY A 1 104 ? -16.703 -0.038 10.011 1.00 84.38 104 GLY A N 1
ATOM 790 C CA . GLY A 1 104 ? -17.851 -0.875 9.655 1.00 84.38 104 GLY A CA 1
ATOM 791 C C . GLY A 1 104 ? -17.486 -1.841 8.524 1.00 84.38 104 GLY A C 1
ATOM 792 O O . GLY A 1 104 ? -16.454 -2.509 8.571 1.00 84.38 104 GLY A O 1
ATOM 793 N N . GLU A 1 105 ? -18.267 -1.835 7.445 1.00 85.56 105 GLU A N 1
ATOM 794 C CA . GLU A 1 105 ? -18.063 -2.748 6.314 1.00 85.56 105 GLU A CA 1
ATOM 795 C C . GLU A 1 105 ? -16.889 -2.388 5.381 1.00 85.56 105 GLU A C 1
ATOM 797 O O . GLU A 1 105 ? -16.588 -3.115 4.431 1.00 85.56 105 GLU A O 1
ATOM 802 N N . ARG A 1 106 ? -16.200 -1.268 5.626 1.00 89.06 106 ARG A N 1
ATOM 803 C CA . ARG A 1 106 ? -15.147 -0.760 4.736 1.00 89.06 106 ARG A CA 1
ATOM 804 C C . ARG A 1 106 ? -13.777 -0.799 5.399 1.00 89.06 106 ARG A C 1
ATOM 806 O O . ARG A 1 106 ? -13.653 -0.801 6.623 1.00 89.06 106 ARG A O 1
ATOM 813 N N . VAL A 1 107 ? -12.728 -0.816 4.581 1.00 92.88 107 VAL A N 1
ATOM 814 C CA . VAL A 1 107 ? -11.345 -0.667 5.046 1.00 92.88 107 VAL A CA 1
ATOM 815 C C . VAL A 1 107 ? -10.827 0.686 4.591 1.00 92.88 107 VAL A C 1
ATOM 817 O O . VAL A 1 107 ? -10.857 1.007 3.408 1.00 92.88 107 VAL A O 1
ATOM 820 N N . LEU A 1 108 ? -10.360 1.483 5.541 1.00 95.06 108 LEU A N 1
ATOM 821 C CA . LEU A 1 108 ? -9.733 2.769 5.301 1.00 95.06 108 LEU A CA 1
ATOM 822 C C . LEU A 1 108 ? -8.215 2.602 5.300 1.00 95.06 108 LEU A C 1
ATOM 824 O O . LEU A 1 108 ? -7.641 2.042 6.235 1.00 95.06 108 LEU A O 1
ATOM 828 N N . LEU A 1 109 ? -7.567 3.154 4.281 1.00 96.81 109 LEU A N 1
ATOM 829 C CA . LEU A 1 109 ? -6.128 3.369 4.254 1.00 96.81 109 LEU A CA 1
ATOM 830 C C . LEU A 1 109 ? -5.836 4.851 4.490 1.00 96.81 109 LEU A C 1
ATOM 832 O O . LEU A 1 109 ? -6.430 5.719 3.847 1.00 96.81 109 LEU A O 1
ATOM 836 N N . ARG A 1 110 ? -4.895 5.140 5.391 1.00 96.44 110 ARG A N 1
ATOM 837 C CA . ARG A 1 110 ? -4.368 6.484 5.634 1.00 96.44 110 ARG A CA 1
ATOM 838 C C . ARG A 1 110 ? -2.858 6.492 5.448 1.00 96.44 110 ARG A C 1
ATOM 8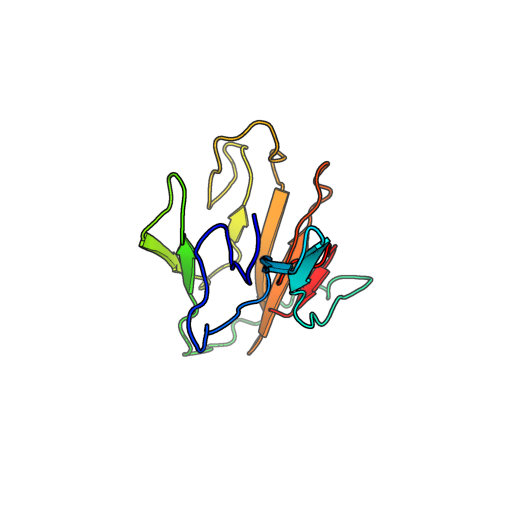40 O O . ARG A 1 110 ? -2.159 5.796 6.170 1.00 96.44 110 ARG A O 1
ATOM 847 N N . ASP A 1 111 ? -2.365 7.326 4.552 1.00 96.56 111 ASP A N 1
ATOM 848 C CA . ASP A 1 111 ? -0.975 7.760 4.538 1.00 96.56 111 ASP A CA 1
ATOM 849 C C . ASP A 1 111 ? -0.726 8.726 5.707 1.00 96.56 111 ASP A C 1
ATOM 851 O O . ASP A 1 111 ? -1.552 9.604 5.989 1.00 96.56 111 ASP A O 1
ATOM 855 N N . LEU A 1 112 ? 0.394 8.548 6.408 1.00 95.44 112 LEU A N 1
ATOM 856 C CA . LEU A 1 112 ? 0.756 9.315 7.604 1.00 95.44 112 LEU A CA 1
ATOM 857 C C . LEU A 1 112 ? 1.830 10.379 7.327 1.00 95.44 112 LEU A C 1
ATOM 859 O O . LEU A 1 112 ? 2.515 10.826 8.244 1.00 95.44 112 LEU A O 1
ATOM 863 N N . GLY A 1 113 ? 1.949 10.823 6.073 1.00 87.50 113 GLY A N 1
ATOM 864 C CA . GLY A 1 113 ? 2.967 11.776 5.639 1.00 87.50 113 GLY A CA 1
ATOM 865 C C . GLY A 1 113 ? 4.231 11.081 5.149 1.00 87.50 113 GLY A C 1
ATOM 866 O O . GLY A 1 113 ? 5.337 11.534 5.448 1.00 87.50 113 GLY A O 1
ATOM 867 N N . SER A 1 114 ? 4.078 9.968 4.431 1.00 89.00 114 SER A N 1
ATOM 868 C CA . SER A 1 114 ? 5.223 9.290 3.833 1.00 89.00 114 SER A CA 1
ATOM 869 C C . SER A 1 114 ? 5.857 10.147 2.729 1.00 89.00 114 SER A C 1
ATOM 871 O O . SER A 1 114 ? 5.171 10.899 2.035 1.00 89.00 114 SER A O 1
ATOM 873 N N . ALA A 1 115 ? 7.182 10.057 2.573 1.00 87.94 115 ALA A N 1
ATOM 874 C CA . ALA A 1 115 ? 7.908 10.846 1.574 1.00 87.94 115 ALA A CA 1
ATOM 875 C C . ALA A 1 115 ? 7.588 10.393 0.140 1.00 87.94 115 ALA A C 1
ATOM 877 O O . ALA A 1 115 ? 7.300 11.223 -0.720 1.00 87.94 115 ALA A O 1
ATOM 878 N N . ASP A 1 116 ? 7.579 9.078 -0.084 1.00 86.62 116 ASP A N 1
ATOM 879 C CA . ASP A 1 116 ? 7.339 8.478 -1.403 1.00 86.62 116 ASP A CA 1
ATOM 880 C C . ASP A 1 116 ? 5.845 8.255 -1.703 1.00 86.62 116 ASP A C 1
ATOM 882 O O . ASP A 1 116 ? 5.470 7.874 -2.816 1.00 86.62 116 ASP A O 1
ATOM 886 N N . GLY A 1 117 ? 4.978 8.548 -0.729 1.00 91.19 117 GLY A N 1
ATOM 887 C CA . GLY A 1 117 ? 3.534 8.412 -0.832 1.00 91.19 117 GLY A CA 1
ATOM 888 C C . GLY A 1 117 ? 3.045 6.965 -0.757 1.00 91.19 117 GLY A C 1
ATOM 889 O O . GLY A 1 117 ? 3.771 5.995 -0.976 1.00 91.19 117 GLY A O 1
ATOM 890 N N . THR A 1 118 ? 1.746 6.824 -0.515 1.00 94.38 118 THR A N 1
ATOM 891 C CA . THR A 1 118 ? 1.047 5.541 -0.568 1.00 94.38 118 THR A CA 1
ATOM 892 C C . THR A 1 118 ? 0.319 5.390 -1.906 1.00 94.38 118 THR A C 1
ATOM 894 O O . THR A 1 118 ? -0.238 6.353 -2.441 1.00 94.38 118 THR A O 1
ATOM 897 N N . ARG A 1 119 ? 0.289 4.172 -2.469 1.00 92.12 119 ARG A N 1
ATOM 898 C CA . ARG A 1 119 ? -0.436 3.875 -3.716 1.00 92.12 119 ARG A CA 1
ATOM 899 C C . ARG A 1 119 ? -1.433 2.736 -3.541 1.00 92.12 119 ARG A C 1
ATOM 901 O O . ARG A 1 119 ? -1.098 1.700 -2.975 1.00 92.12 119 ARG A O 1
ATOM 908 N N . VAL A 1 120 ? -2.623 2.897 -4.112 1.00 92.50 120 VAL A N 1
ATOM 909 C CA . VAL A 1 120 ? -3.660 1.857 -4.213 1.00 92.50 120 VAL A CA 1
ATOM 910 C C . VAL A 1 120 ? -4.047 1.725 -5.671 1.00 92.50 120 VAL A C 1
ATOM 912 O O . VAL A 1 120 ? -4.257 2.729 -6.343 1.00 92.50 120 VAL A O 1
ATOM 915 N N . ASN A 1 121 ? -4.084 0.497 -6.193 1.00 88.44 121 ASN A N 1
ATOM 916 C CA . ASN A 1 121 ? -4.419 0.241 -7.598 1.00 88.44 121 ASN A CA 1
ATOM 917 C C . ASN A 1 121 ? -3.600 1.096 -8.595 1.00 88.44 121 ASN A C 1
ATOM 919 O O . ASN A 1 121 ? -4.095 1.521 -9.638 1.00 88.44 121 ASN A O 1
ATOM 923 N N . GLY A 1 122 ? -2.335 1.380 -8.265 1.00 85.31 122 GLY A N 1
ATOM 924 C CA . GLY A 1 122 ? -1.449 2.216 -9.080 1.00 85.31 122 GLY A CA 1
ATOM 925 C C . GLY A 1 122 ? -1.704 3.728 -8.988 1.00 85.31 122 GLY A C 1
ATOM 926 O O . GLY A 1 122 ? -0.959 4.497 -9.595 1.00 85.31 122 GLY A O 1
ATOM 927 N N . MET A 1 123 ? -2.685 4.185 -8.212 1.00 87.69 123 MET A N 1
ATOM 928 C CA . MET A 1 123 ? -2.948 5.606 -7.988 1.00 87.69 123 MET A CA 1
ATOM 929 C C . MET A 1 123 ? -2.338 6.076 -6.670 1.00 87.69 123 MET A C 1
ATOM 931 O O . MET A 1 123 ? -2.428 5.377 -5.664 1.00 87.69 123 MET A O 1
ATOM 935 N N . ALA A 1 124 ? -1.708 7.253 -6.678 1.00 90.56 124 ALA A N 1
ATOM 936 C CA . ALA A 1 124 ? -1.215 7.889 -5.460 1.00 90.56 124 ALA A CA 1
ATOM 937 C C . ALA A 1 124 ? -2.396 8.388 -4.617 1.00 90.56 124 ALA A C 1
ATOM 939 O O . ALA A 1 124 ? -3.301 9.043 -5.136 1.00 90.56 124 ALA A O 1
ATOM 940 N N . VAL A 1 125 ? -2.383 8.071 -3.325 1.00 92.25 125 VAL A N 1
ATOM 941 C CA . VAL A 1 125 ? -3.467 8.386 -2.393 1.00 92.25 125 VAL A CA 1
ATOM 942 C C . VAL A 1 125 ? -2.910 8.920 -1.084 1.00 92.25 125 VAL A C 1
ATOM 944 O O . VAL A 1 125 ? -1.848 8.506 -0.626 1.00 92.25 125 VAL A O 1
ATOM 947 N N . ARG A 1 126 ? -3.669 9.821 -0.456 1.00 93.56 126 ARG A N 1
ATOM 948 C CA . ARG A 1 126 ? -3.424 10.229 0.932 1.00 93.56 126 ARG A CA 1
ATOM 949 C C . ARG A 1 126 ? -4.334 9.466 1.882 1.00 93.56 126 ARG A C 1
ATOM 951 O O . ARG A 1 126 ? -3.878 8.900 2.866 1.00 93.56 126 ARG A O 1
ATOM 958 N N . HIS A 1 127 ? -5.620 9.411 1.566 1.00 94.06 127 HIS A N 1
ATOM 959 C CA . HIS A 1 127 ? -6.601 8.602 2.273 1.00 94.06 127 HIS A CA 1
ATOM 960 C C . HIS A 1 127 ? -7.534 7.979 1.237 1.00 94.06 127 HIS A C 1
ATOM 962 O O . HIS A 1 127 ? -7.856 8.638 0.251 1.00 94.06 127 HIS A O 1
ATOM 968 N N . CYS A 1 128 ? -7.963 6.736 1.420 1.00 94.69 128 CYS A N 1
ATOM 969 C CA . CYS A 1 128 ? -8.936 6.117 0.519 1.00 94.69 128 CYS A CA 1
ATOM 970 C C . CYS A 1 128 ? -9.641 4.930 1.163 1.00 94.69 128 CYS A C 1
ATOM 972 O O . CYS A 1 128 ? -9.103 4.285 2.067 1.00 94.69 128 CYS A O 1
ATOM 974 N N . TRP A 1 129 ? -10.815 4.609 0.634 1.00 93.75 129 TRP A N 1
ATOM 975 C CA . TRP A 1 129 ? -11.453 3.325 0.885 1.00 93.75 129 TRP A CA 1
ATOM 976 C C . TRP A 1 129 ? -10.856 2.242 -0.022 1.00 93.75 129 TRP A C 1
ATOM 978 O O . TRP A 1 129 ? -10.623 2.497 -1.207 1.00 93.75 129 TRP A O 1
ATOM 988 N N . LEU A 1 130 ? -10.588 1.064 0.551 1.00 90.00 130 LEU A N 1
ATOM 989 C CA . LEU A 1 130 ? -10.134 -0.144 -0.152 1.00 90.00 130 LEU A CA 1
ATOM 990 C C . LEU A 1 130 ? -11.300 -1.061 -0.529 1.00 90.00 130 LEU A C 1
ATOM 992 O O . LEU A 1 130 ? -12.311 -1.063 0.214 1.00 90.00 130 LEU A O 1
#

InterPro domains:
  IPR000253 Forkhead-associated (FHA) domain 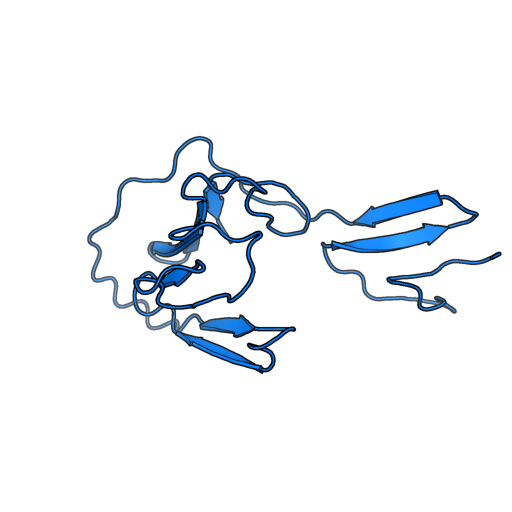[PS50006] (76-125)
  IPR000253 Forkhead-associated (FHA) domain [SM00240] (75-125)
  IPR008984 SMAD/FHA domain superfamily [SSF49879] (57-125)
  IPR032030 YscD, cytoplasmic domain [PF16697] (63-125)

Solvent-accessible surface area (backbone atoms only — not comparable to full-atom values): 7840 Å² total; per-residue (Å²): 122,88,61,42,23,50,75,86,41,78,55,90,84,78,76,91,82,53,52,54,40,39,37,34,48,78,83,44,80,44,69,40,64,43,90,68,61,66,36,98,64,71,76,78,86,74,91,66,93,63,86,67,84,71,84,50,67,52,65,32,88,51,77,99,43,46,79,43,72,42,72,47,91,50,69,40,37,31,12,46,27,92,84,23,76,46,64,41,99,43,90,79,44,28,50,61,20,32,39,41,34,64,57,82,98,40,36,39,40,34,44,62,78,31,88,80,59,40,69,53,40,65,38,81,44,57,15,30,55,105